Protein AF-A0A9X2QAL1-F1 (afdb_monomer_lite)

Secondary structure (DSSP, 8-state):
-EEEEETTEEEEEEE-S-HHHHHHHHHHHHHT--SS-EEEEEEEEETTEEEEEEEESSHHHHHHHHHHHHHHHHTTTT-

Foldseek 3Di:
DDWDFDQFKIKDKDFDPDPVVVVVLVCVLVVVDPDPFKDFPDWDDDNRMIMTMIGGPGSVVSVVSSVVSCVSCVVVVVD

Organism: NCBI:txid146919

pLDDT: mean 78.88, std 10.32, range [42.81, 88.94]

Sequence (79 aa):
MDITRQPNSTRVSFTTEGSQEACDLFEEIVDHRIGTDFKVIHFSSDGNTYEILLEFEDAWYSQEYAEIAREKFSSVEAQ

Radius of gyration: 11.88 Å; chains: 1; bounding box: 27×19×32 Å

Structure (mmCIF, N/CA/C/O backbone):
data_AF-A0A9X2QAL1-F1
#
_entry.id   AF-A0A9X2QAL1-F1
#
loop_
_atom_site.group_PDB
_atom_site.id
_atom_site.type_symbol
_atom_site.label_atom_id
_atom_site.label_alt_id
_atom_site.label_comp_id
_atom_site.label_asym_id
_atom_site.label_entity_id
_atom_site.label_seq_id
_atom_site.pdbx_PDB_ins_code
_atom_site.Cartn_x
_atom_site.Cartn_y
_atom_site.Cartn_z
_atom_site.occupancy
_atom_site.B_iso_or_equiv
_atom_site.auth_seq_id
_atom_site.auth_comp_id
_atom_site.auth_asym_id
_atom_site.auth_atom_id
_atom_site.pdbx_PDB_model_num
ATOM 1 N N . MET A 1 1 ? 1.474 0.656 11.893 1.00 80.44 1 MET A N 1
ATOM 2 C CA . MET A 1 1 ? 1.518 0.376 10.432 1.00 80.44 1 MET A CA 1
ATOM 3 C C . MET A 1 1 ? 2.623 -0.641 10.106 1.00 80.44 1 MET A C 1
ATOM 5 O O . MET A 1 1 ? 3.647 -0.622 10.780 1.00 80.44 1 MET A O 1
ATOM 9 N N . ASP A 1 2 ? 2.455 -1.475 9.072 1.00 86.94 2 ASP A N 1
ATOM 10 C CA . ASP A 1 2 ? 3.496 -2.332 8.473 1.00 86.94 2 ASP A CA 1
ATOM 11 C C . ASP A 1 2 ? 3.757 -1.953 7.000 1.00 86.94 2 ASP A C 1
ATOM 13 O O . ASP A 1 2 ? 2.819 -1.711 6.239 1.00 86.94 2 ASP A O 1
ATOM 17 N N . ILE A 1 3 ? 5.030 -1.891 6.593 1.00 86.94 3 ILE A N 1
ATOM 18 C CA . ILE A 1 3 ? 5.432 -1.690 5.193 1.00 86.94 3 ILE A CA 1
ATOM 19 C C . ILE A 1 3 ? 6.420 -2.789 4.826 1.00 86.94 3 ILE A C 1
ATOM 21 O O . ILE A 1 3 ? 7.537 -2.835 5.345 1.00 86.94 3 ILE A O 1
ATOM 25 N N . THR A 1 4 ? 6.034 -3.632 3.876 1.00 88.75 4 THR A N 1
ATOM 26 C CA . THR A 1 4 ? 6.878 -4.705 3.357 1.00 88.75 4 THR A CA 1
ATOM 27 C C . THR A 1 4 ? 7.279 -4.392 1.919 1.00 88.75 4 THR A C 1
ATOM 29 O O . THR A 1 4 ? 6.449 -4.391 1.008 1.00 88.75 4 THR A O 1
ATOM 32 N N . ARG A 1 5 ? 8.577 -4.153 1.704 1.00 86.25 5 ARG A N 1
ATOM 33 C CA . ARG A 1 5 ? 9.157 -3.925 0.376 1.00 86.25 5 ARG A CA 1
ATOM 34 C C . ARG A 1 5 ? 9.609 -5.240 -0.256 1.00 86.25 5 ARG A C 1
ATOM 36 O O . ARG A 1 5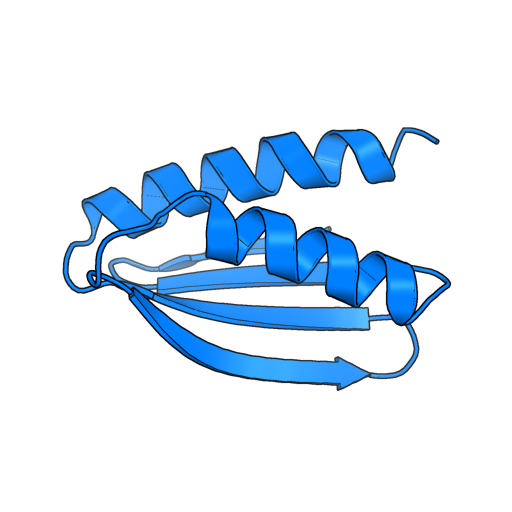 ? 10.282 -6.053 0.376 1.00 86.25 5 ARG A O 1
ATOM 43 N N . GLN A 1 6 ? 9.310 -5.391 -1.534 1.00 85.81 6 GLN A N 1
ATOM 44 C CA . GLN A 1 6 ? 9.862 -6.395 -2.437 1.00 85.81 6 GLN A CA 1
ATOM 45 C C . GLN A 1 6 ? 10.520 -5.673 -3.627 1.00 85.81 6 GLN A C 1
ATOM 47 O O . GLN A 1 6 ? 10.351 -4.462 -3.760 1.00 85.81 6 GLN A O 1
ATOM 52 N N . PRO A 1 7 ? 11.289 -6.366 -4.491 1.00 83.56 7 PRO A N 1
ATOM 53 C CA . PRO A 1 7 ? 12.047 -5.716 -5.558 1.00 83.56 7 PRO A CA 1
ATOM 54 C C . PRO A 1 7 ? 11.200 -4.769 -6.404 1.00 83.56 7 PRO A C 1
ATOM 56 O O . PRO A 1 7 ? 11.579 -3.619 -6.541 1.00 83.56 7 PRO A O 1
ATOM 59 N N . ASN A 1 8 ? 10.026 -5.214 -6.856 1.00 86.50 8 ASN A N 1
ATOM 60 C CA . ASN A 1 8 ? 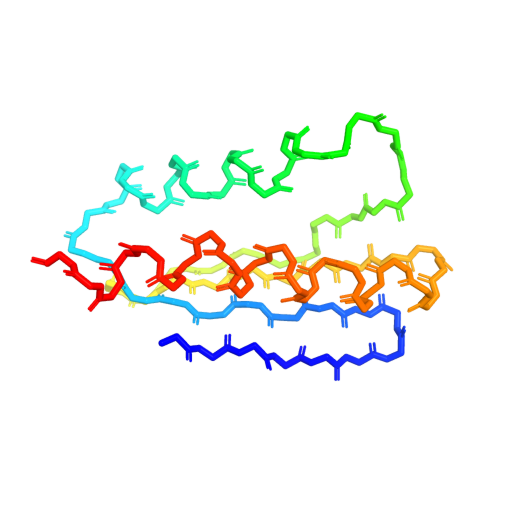9.134 -4.450 -7.733 1.00 86.50 8 ASN A CA 1
ATOM 61 C C . ASN A 1 8 ? 7.752 -4.234 -7.114 1.00 86.50 8 ASN A C 1
ATOM 63 O O . ASN A 1 8 ? 6.792 -3.954 -7.822 1.00 86.50 8 ASN A O 1
ATOM 67 N N . SER A 1 9 ? 7.605 -4.417 -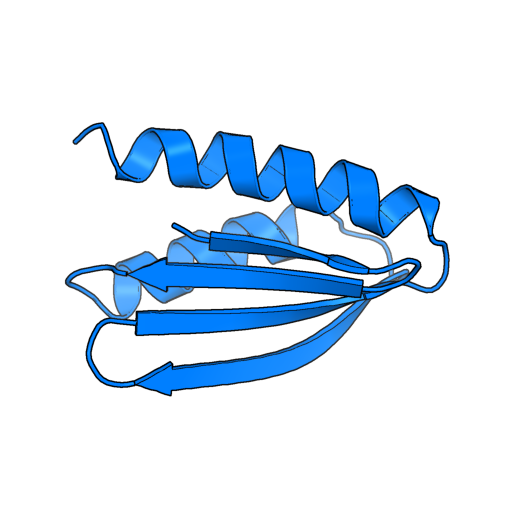5.805 1.00 87.56 9 SER A N 1
ATOM 68 C CA . SER A 1 9 ? 6.315 -4.207 -5.162 1.00 87.56 9 SER A CA 1
ATOM 69 C C . SER A 1 9 ? 6.462 -3.715 -3.738 1.00 87.56 9 SER A C 1
ATOM 71 O O . SER A 1 9 ? 7.440 -4.005 -3.048 1.00 87.56 9 SER A O 1
ATOM 73 N N . THR A 1 10 ? 5.468 -2.959 -3.299 1.00 88.12 10 THR A N 1
ATOM 74 C CA . THR A 1 10 ? 5.393 -2.435 -1.941 1.00 88.12 10 THR A CA 1
ATOM 75 C C . THR A 1 10 ? 4.024 -2.769 -1.390 1.00 88.12 10 THR A C 1
ATOM 77 O O . THR A 1 10 ? 2.999 -2.379 -1.950 1.00 88.12 10 THR A O 1
ATOM 80 N N . ARG A 1 11 ? 4.020 -3.523 -0.292 1.00 88.94 11 ARG A N 1
ATOM 81 C CA . ARG A 1 11 ? 2.832 -3.793 0.509 1.00 88.94 11 ARG A CA 1
ATOM 82 C C . ARG A 1 11 ? 2.798 -2.796 1.651 1.00 88.94 11 ARG A C 1
ATOM 84 O O . ARG A 1 11 ? 3.782 -2.677 2.381 1.00 88.94 11 ARG A O 1
ATOM 91 N N . VAL A 1 12 ? 1.671 -2.124 1.815 1.00 87.31 12 VAL A N 1
ATOM 92 C CA . VAL A 1 12 ? 1.418 -1.249 2.955 1.00 87.31 12 VAL A CA 1
ATOM 93 C C . VAL A 1 12 ? 0.170 -1.749 3.658 1.00 87.31 12 VAL A C 1
ATOM 95 O O . VAL A 1 12 ? -0.874 -1.905 3.028 1.00 87.31 12 VAL A O 1
ATOM 98 N N . SER A 1 13 ? 0.292 -2.001 4.956 1.00 87.94 13 SER A N 1
ATOM 99 C CA . SER A 1 13 ? -0.806 -2.427 5.813 1.00 87.94 13 SER A CA 1
ATOM 100 C C . SER A 1 13 ? -0.931 -1.452 6.982 1.00 87.94 13 SER A C 1
ATOM 102 O O . SER A 1 13 ? 0.031 -1.188 7.707 1.00 87.94 13 SER A O 1
ATOM 104 N N . PHE A 1 14 ? -2.117 -0.895 7.185 1.00 84.69 14 PHE A N 1
ATOM 105 C CA . PHE A 1 14 ? -2.373 0.101 8.222 1.00 84.69 14 PHE A CA 1
ATOM 106 C C . PHE A 1 14 ? -3.736 -0.129 8.867 1.00 84.69 14 PHE A C 1
ATOM 108 O O . PHE A 1 14 ? -4.597 -0.797 8.302 1.00 84.69 14 PHE A O 1
ATOM 115 N N . THR A 1 15 ? -3.923 0.403 10.072 1.00 85.62 15 THR A N 1
ATOM 116 C CA . THR A 1 15 ? -5.187 0.299 10.802 1.00 85.62 15 THR A CA 1
ATOM 117 C C . THR A 1 15 ? -5.717 1.702 11.037 1.00 85.62 15 THR A C 1
ATOM 119 O O . THR A 1 15 ? -4.962 2.556 11.489 1.00 85.62 15 THR A O 1
ATOM 122 N N . THR A 1 16 ? -6.991 1.929 10.738 1.00 82.25 16 THR A N 1
ATOM 123 C CA . THR A 1 16 ? -7.687 3.196 11.001 1.00 82.25 16 THR A CA 1
ATOM 124 C C . THR A 1 16 ? -9.102 2.920 11.501 1.00 82.25 16 THR A C 1
ATOM 126 O O . THR A 1 16 ? -9.692 1.883 11.194 1.00 82.25 16 THR A O 1
ATOM 129 N N . GLU A 1 17 ? -9.648 3.832 12.306 1.00 80.31 17 GLU A N 1
ATOM 130 C CA . GLU A 1 17 ? -10.989 3.718 12.883 1.00 80.31 17 GLU A CA 1
ATOM 131 C C . GLU A 1 17 ? -12.114 3.947 11.860 1.00 80.31 17 GLU A C 1
ATOM 133 O O . GLU A 1 17 ? -13.263 3.587 12.128 1.00 80.31 17 GLU A O 1
ATOM 138 N N . GLY A 1 18 ? -11.809 4.514 10.686 1.00 79.69 18 GLY A N 1
ATOM 139 C CA . GLY A 1 18 ? -12.811 4.887 9.691 1.00 79.69 18 GLY A CA 1
ATOM 140 C C . GLY A 1 18 ? -12.416 4.527 8.264 1.00 79.69 18 GLY A C 1
ATOM 141 O O . GLY A 1 18 ? -11.304 4.785 7.817 1.00 79.69 18 GLY A O 1
ATOM 142 N N . SER A 1 19 ? -13.373 3.997 7.500 1.00 79.44 19 SER A N 1
ATOM 143 C CA . SER A 1 19 ? -13.167 3.692 6.079 1.00 79.44 19 SER A CA 1
ATOM 144 C C . SER A 1 19 ? -12.913 4.936 5.227 1.00 79.44 19 SER A C 1
ATOM 146 O O . SER A 1 19 ? -12.275 4.830 4.189 1.00 79.44 19 SER A O 1
ATOM 148 N N . GLN A 1 20 ? -13.396 6.105 5.662 1.00 82.44 20 GLN A N 1
ATOM 149 C CA . GLN A 1 20 ? -13.145 7.374 4.979 1.00 82.44 20 GLN A CA 1
ATOM 150 C C . GLN A 1 20 ? -11.671 7.777 5.090 1.00 82.44 20 GLN A C 1
ATOM 152 O O . GLN A 1 20 ? -11.036 7.988 4.069 1.00 82.44 20 GLN A O 1
ATOM 157 N N . GLU A 1 21 ? -11.105 7.754 6.298 1.00 81.88 21 GLU A N 1
ATOM 158 C CA . GLU A 1 21 ? -9.681 8.037 6.515 1.00 81.88 21 GLU A CA 1
ATOM 159 C C . GLU A 1 21 ? -8.786 7.057 5.737 1.00 81.88 21 GLU A C 1
ATOM 161 O O . GLU A 1 21 ? -7.784 7.459 5.149 1.00 81.88 21 GLU A O 1
ATOM 166 N N . ALA A 1 22 ? -9.183 5.780 5.646 1.00 79.88 22 ALA A N 1
ATOM 167 C CA . ALA A 1 22 ? -8.486 4.810 4.802 1.00 79.88 22 ALA A CA 1
ATOM 168 C C . ALA A 1 22 ? -8.512 5.181 3.312 1.00 79.88 22 ALA A C 1
ATOM 170 O O . ALA A 1 22 ? -7.507 5.006 2.622 1.00 79.88 22 ALA A O 1
ATOM 171 N N . CYS A 1 23 ? -9.654 5.665 2.815 1.00 80.31 23 CYS A N 1
ATOM 172 C CA . CYS A 1 23 ? -9.795 6.133 1.440 1.00 80.31 23 CYS A CA 1
ATOM 173 C C . CYS A 1 23 ? -8.963 7.394 1.185 1.00 80.31 23 CYS A C 1
ATOM 175 O O . CYS A 1 23 ? -8.235 7.417 0.200 1.00 80.31 23 CYS A O 1
ATOM 177 N N . ASP A 1 24 ? -8.992 8.377 2.087 1.00 83.31 24 ASP A N 1
ATOM 178 C CA . ASP A 1 24 ? -8.207 9.610 1.955 1.00 83.31 24 ASP A CA 1
ATOM 179 C C . ASP A 1 24 ? -6.696 9.306 1.908 1.00 83.31 24 ASP A C 1
ATOM 181 O O . ASP A 1 24 ? -5.983 9.779 1.023 1.00 83.31 24 ASP A O 1
ATOM 185 N N . LEU A 1 25 ? -6.209 8.424 2.792 1.00 77.94 25 LEU A N 1
ATOM 186 C CA . LEU A 1 25 ? -4.807 7.987 2.804 1.00 77.94 25 LEU A CA 1
ATOM 187 C C . LEU A 1 25 ? -4.427 7.220 1.532 1.00 77.94 25 LEU A C 1
ATOM 189 O O . LEU A 1 25 ? -3.328 7.389 1.004 1.00 77.94 25 LEU A O 1
ATOM 193 N N . PHE A 1 26 ? -5.330 6.382 1.019 1.00 78.38 26 PHE A N 1
ATOM 194 C CA . PHE A 1 26 ? -5.134 5.689 -0.252 1.00 78.38 26 PHE A CA 1
ATOM 195 C C . PHE A 1 26 ? -5.026 6.678 -1.416 1.00 78.38 26 PHE A C 1
ATOM 197 O O . PHE A 1 26 ? -4.109 6.565 -2.231 1.00 78.38 26 PHE A O 1
ATOM 204 N N . GLU A 1 27 ? -5.938 7.647 -1.485 1.00 79.31 27 GLU A N 1
ATOM 205 C CA . GLU A 1 27 ? -5.936 8.673 -2.521 1.00 79.31 27 GLU A CA 1
ATOM 206 C C . GLU A 1 27 ? -4.648 9.492 -2.469 1.00 79.31 27 GLU A C 1
ATOM 208 O O . GLU A 1 27 ? -4.014 9.652 -3.503 1.00 79.31 27 GLU A O 1
ATOM 213 N N . GLU A 1 28 ? -4.167 9.900 -1.293 1.00 76.94 28 GLU A N 1
ATOM 214 C CA . GLU A 1 28 ? -2.893 10.621 -1.178 1.00 76.94 28 GLU A CA 1
ATOM 215 C C . GLU A 1 28 ? -1.683 9.825 -1.698 1.00 76.94 28 GLU A C 1
ATOM 217 O O . GLU A 1 28 ? -0.766 10.406 -2.282 1.00 76.94 28 GLU A O 1
ATOM 222 N N . ILE A 1 29 ? -1.665 8.502 -1.502 1.00 71.31 29 ILE A N 1
ATOM 223 C CA . ILE A 1 29 ? -0.579 7.617 -1.960 1.00 71.31 29 ILE A CA 1
ATOM 224 C C . ILE A 1 29 ? -0.629 7.420 -3.474 1.00 71.31 29 ILE A C 1
ATOM 226 O O . ILE A 1 29 ? 0.405 7.406 -4.147 1.00 71.31 29 ILE A O 1
ATOM 230 N N . VAL A 1 30 ? -1.831 7.234 -4.014 1.00 72.19 30 VAL A N 1
ATOM 231 C CA . VAL A 1 30 ? -2.050 6.981 -5.440 1.00 72.19 30 VAL A CA 1
ATOM 232 C C . VAL A 1 30 ? -1.921 8.273 -6.254 1.00 72.19 30 VAL A C 1
ATOM 234 O O . VAL A 1 30 ? -1.352 8.242 -7.344 1.00 72.19 30 VAL A O 1
ATOM 237 N N . ASP A 1 31 ? -2.363 9.4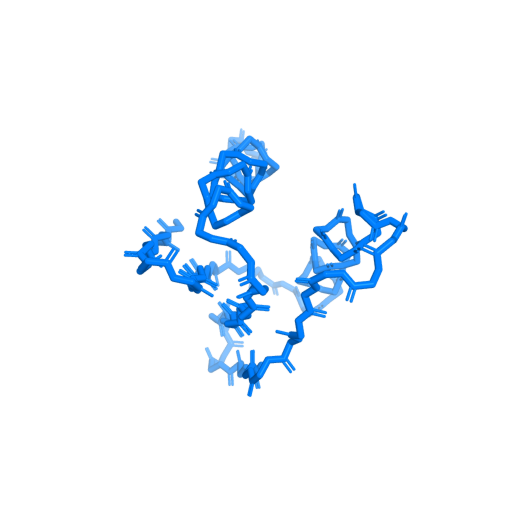11 -5.717 1.00 72.31 31 ASP A N 1
ATOM 238 C CA . ASP A 1 31 ? -2.296 10.732 -6.354 1.00 72.31 31 ASP A CA 1
ATOM 239 C C . ASP A 1 31 ? -0.862 11.288 -6.405 1.00 72.31 31 ASP A C 1
ATOM 241 O O . ASP A 1 31 ? -0.491 11.958 -7.370 1.00 72.31 31 ASP A O 1
ATOM 245 N N . HIS A 1 32 ? 0.006 10.921 -5.445 1.00 64.69 32 HIS A N 1
ATOM 246 C CA . HIS A 1 32 ? 1.403 11.382 -5.406 1.00 64.69 32 HIS A CA 1
ATOM 247 C C . HIS A 1 32 ? 2.268 10.961 -6.610 1.00 64.69 32 HIS A C 1
ATOM 249 O O . HIS A 1 32 ? 3.394 11.450 -6.733 1.00 64.69 32 HIS A O 1
ATOM 255 N N . ARG A 1 33 ? 1.771 10.124 -7.538 1.00 57.47 33 ARG A N 1
ATOM 256 C CA . ARG A 1 33 ? 2.378 9.953 -8.869 1.00 57.47 33 ARG A CA 1
ATOM 257 C C . ARG A 1 33 ? 1.345 9.901 -9.990 1.00 57.47 33 ARG A C 1
ATOM 259 O O . ARG A 1 33 ? 0.913 8.841 -10.439 1.00 57.47 33 ARG A O 1
ATOM 266 N N . ILE A 1 34 ? 1.082 11.071 -10.561 1.00 50.19 34 ILE A N 1
ATOM 267 C CA . ILE A 1 34 ? 0.577 11.196 -11.929 1.00 50.19 34 ILE A CA 1
ATOM 268 C C . ILE A 1 34 ? 1.695 10.770 -12.895 1.00 50.19 34 ILE A C 1
ATOM 270 O O . ILE A 1 34 ? 2.564 11.564 -13.250 1.00 50.19 34 ILE A O 1
ATOM 274 N N . GLY A 1 35 ? 1.682 9.498 -13.300 1.00 55.59 35 GLY A N 1
ATOM 275 C CA . GLY A 1 35 ? 2.583 8.966 -14.324 1.00 55.59 35 GLY A CA 1
ATOM 276 C C . GLY A 1 35 ? 2.760 7.452 -14.251 1.00 55.59 35 GLY A C 1
ATOM 277 O O . GLY A 1 35 ? 3.822 7.002 -13.872 1.00 55.59 35 GLY A O 1
ATOM 278 N N . THR A 1 36 ? 1.707 6.692 -14.570 1.00 58.00 36 THR A N 1
ATOM 279 C CA . THR A 1 36 ? 1.683 5.351 -15.217 1.00 58.00 36 THR A CA 1
ATOM 280 C C . THR A 1 36 ? 2.574 4.162 -14.789 1.00 58.00 36 THR A C 1
ATOM 282 O O . THR A 1 36 ? 2.242 3.058 -15.208 1.00 58.00 36 THR A O 1
ATOM 285 N N . ASP A 1 37 ? 3.614 4.288 -13.965 1.00 72.69 37 ASP A N 1
ATOM 286 C CA . ASP A 1 37 ? 4.604 3.214 -13.724 1.00 72.69 37 ASP A CA 1
ATOM 287 C C . ASP A 1 37 ? 4.238 2.228 -12.592 1.00 72.69 37 ASP A C 1
ATOM 289 O O . ASP A 1 37 ? 5.072 1.422 -12.163 1.00 72.69 37 ASP A O 1
ATOM 293 N N . PHE A 1 38 ? 3.003 2.279 -12.076 1.00 77.06 38 PHE A N 1
ATOM 294 C CA . PHE A 1 38 ? 2.539 1.350 -11.044 1.00 77.06 38 PHE A CA 1
ATOM 295 C C . PHE A 1 38 ? 1.116 0.838 -11.261 1.00 77.06 38 PHE A C 1
ATOM 297 O O . PHE A 1 38 ? 0.272 1.473 -11.895 1.00 77.06 38 PHE A O 1
ATOM 304 N N . LYS A 1 39 ? 0.842 -0.336 -10.691 1.00 81.69 39 LYS A N 1
ATOM 305 C CA . LYS A 1 39 ? -0.466 -0.987 -10.670 1.00 81.69 39 LYS A CA 1
ATOM 306 C C . LYS A 1 39 ? -0.842 -1.325 -9.239 1.00 81.69 39 LYS A C 1
ATOM 308 O O . LYS A 1 39 ? -0.067 -1.942 -8.512 1.00 81.69 39 LYS A O 1
ATOM 313 N N . VAL A 1 40 ? -2.063 -0.973 -8.854 1.00 81.56 40 VAL A N 1
ATOM 314 C CA . VAL A 1 40 ? -2.676 -1.519 -7.641 1.00 81.56 40 VAL A CA 1
ATOM 315 C C . VAL A 1 40 ? -3.101 -2.948 -7.964 1.00 81.56 40 VAL A C 1
ATOM 317 O O . VAL A 1 40 ? -4.004 -3.152 -8.774 1.00 81.56 40 VAL A O 1
ATOM 320 N N . ILE A 1 41 ? -2.425 -3.936 -7.378 1.00 82.56 41 ILE A N 1
ATOM 321 C CA . ILE A 1 41 ? -2.699 -5.357 -7.651 1.00 82.56 41 ILE A CA 1
ATOM 322 C C . ILE A 1 41 ? -3.512 -6.026 -6.544 1.00 82.56 41 ILE A C 1
ATOM 324 O O . ILE A 1 41 ? -4.131 -7.060 -6.786 1.00 82.56 41 ILE A O 1
ATOM 328 N N . HIS A 1 42 ? -3.554 -5.432 -5.349 1.00 82.94 42 HIS A N 1
ATOM 329 C CA . HIS A 1 42 ? -4.386 -5.919 -4.252 1.00 82.94 42 HIS A CA 1
ATOM 330 C C . HIS A 1 42 ? -4.857 -4.770 -3.365 1.00 82.94 42 HIS A C 1
ATOM 332 O O . HIS A 1 42 ? -4.067 -3.896 -3.005 1.00 82.94 42 HIS A O 1
ATOM 338 N N . PHE A 1 43 ? -6.137 -4.810 -3.003 1.00 82.56 43 PHE A N 1
ATOM 339 C CA . PHE A 1 43 ? -6.733 -3.985 -1.960 1.00 82.56 43 PHE A CA 1
ATOM 340 C C . PHE A 1 43 ? -7.637 -4.875 -1.110 1.00 82.56 43 PHE A C 1
ATOM 342 O O . PHE A 1 43 ? -8.537 -5.532 -1.640 1.00 82.56 43 PHE A O 1
ATOM 349 N N . SER A 1 44 ? -7.401 -4.910 0.197 1.00 83.88 44 SER A N 1
ATOM 350 C CA . SER A 1 44 ? -8.259 -5.639 1.133 1.00 83.88 44 S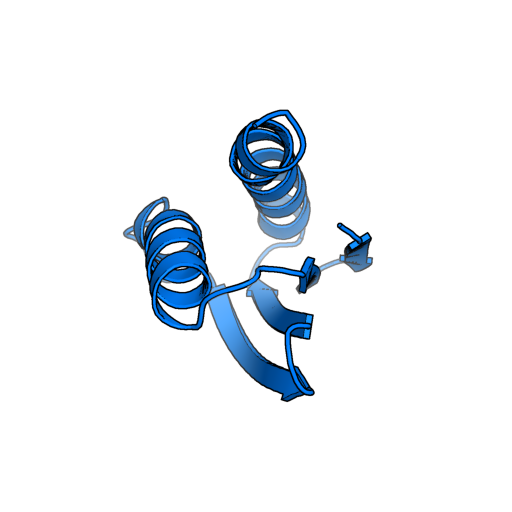ER A CA 1
ATOM 351 C C . SER A 1 44 ? -8.464 -4.865 2.419 1.00 83.88 44 SER A C 1
ATOM 353 O O . SER A 1 44 ? -7.545 -4.209 2.904 1.00 83.88 44 SER A O 1
ATOM 355 N N . SER A 1 45 ? -9.653 -5.014 2.994 1.00 86.38 45 SER A N 1
ATOM 356 C CA . SER A 1 45 ? -9.972 -4.573 4.344 1.00 86.38 45 SER A CA 1
ATOM 357 C C . SER A 1 45 ? -10.433 -5.760 5.190 1.00 86.38 45 SER A C 1
ATOM 359 O O . SER A 1 45 ? -11.228 -6.586 4.740 1.00 86.38 45 SER A O 1
ATOM 361 N N . ASP A 1 46 ? -9.923 -5.846 6.415 1.00 87.25 46 ASP A N 1
ATOM 362 C CA . ASP A 1 46 ? -10.359 -6.779 7.453 1.00 87.25 46 ASP A CA 1
ATOM 363 C C . ASP A 1 46 ? -10.644 -5.979 8.729 1.00 87.25 46 ASP A C 1
ATOM 365 O O . ASP A 1 46 ? -9.739 -5.525 9.432 1.00 87.25 46 ASP A O 1
ATOM 369 N N . GLY A 1 47 ? -11.928 -5.709 8.976 1.00 86.75 47 GLY A N 1
ATOM 370 C CA . GLY A 1 47 ? -12.351 -4.783 10.024 1.00 86.75 47 GLY A CA 1
ATOM 371 C C . GLY A 1 47 ? -11.756 -3.388 9.816 1.00 86.75 47 GLY A C 1
ATOM 372 O O . GLY A 1 47 ? -12.077 -2.710 8.844 1.00 86.75 47 GLY A O 1
ATOM 373 N N . ASN A 1 48 ? -10.880 -2.985 10.734 1.00 86.81 48 ASN A N 1
ATOM 374 C CA . ASN A 1 48 ? -10.200 -1.689 10.713 1.00 86.81 48 ASN A CA 1
ATOM 375 C C . ASN A 1 48 ? -8.809 -1.752 10.070 1.00 86.81 48 ASN A C 1
ATOM 377 O O . ASN A 1 48 ? -8.121 -0.736 10.011 1.00 86.81 48 ASN A O 1
ATOM 381 N N . THR A 1 49 ? -8.371 -2.929 9.621 1.00 86.25 49 THR A N 1
ATOM 382 C CA . THR A 1 49 ? -7.080 -3.117 8.962 1.00 86.25 49 THR A CA 1
ATOM 383 C C . THR A 1 49 ? -7.254 -3.061 7.454 1.00 86.25 49 THR A C 1
ATOM 385 O O . THR A 1 49 ? -8.060 -3.788 6.882 1.00 86.25 49 THR A O 1
ATOM 388 N N . TYR A 1 50 ? -6.465 -2.213 6.813 1.00 87.19 50 TYR A N 1
ATOM 389 C CA . TYR A 1 50 ? -6.449 -1.986 5.379 1.00 87.19 50 TYR A CA 1
ATOM 390 C C . TYR A 1 50 ? -5.092 -2.368 4.824 1.00 87.19 50 TYR A C 1
ATOM 392 O O . TYR A 1 50 ? -4.055 -2.185 5.463 1.00 87.19 50 TYR A O 1
ATOM 400 N N . GLU A 1 51 ? -5.109 -2.900 3.614 1.00 88.19 51 GLU A N 1
ATOM 401 C CA . GLU A 1 51 ? -3.917 -3.332 2.922 1.00 88.19 51 GLU A CA 1
ATOM 402 C C . GLU A 1 51 ? -3.975 -2.955 1.454 1.00 88.19 51 GLU A C 1
ATOM 404 O O . GLU A 1 51 ? -4.971 -3.201 0.772 1.00 88.19 51 GLU A O 1
ATOM 409 N N . ILE A 1 52 ? -2.857 -2.425 0.973 1.00 86.88 52 ILE A N 1
ATOM 410 C CA . ILE A 1 52 ? -2.619 -2.129 -0.428 1.00 86.88 52 ILE A CA 1
ATOM 411 C C . ILE A 1 52 ? -1.322 -2.799 -0.878 1.00 86.88 52 ILE A C 1
ATOM 413 O O . ILE A 1 52 ? -0.297 -2.746 -0.195 1.00 86.88 52 ILE A O 1
ATOM 417 N N . LEU A 1 53 ? -1.368 -3.424 -2.051 1.00 88.00 53 LEU A N 1
ATOM 418 C CA . LEU A 1 53 ? -0.190 -3.911 -2.753 1.00 88.00 53 LEU A CA 1
ATOM 419 C C . LEU A 1 53 ? -0.044 -3.163 -4.072 1.00 88.00 53 LEU A C 1
ATOM 421 O O . LEU A 1 53 ? -0.899 -3.256 -4.959 1.00 88.00 53 LEU A O 1
ATOM 425 N N . LEU A 1 54 ? 1.069 -2.449 -4.183 1.00 86.19 54 LEU A N 1
ATOM 426 C CA . LEU A 1 54 ? 1.478 -1.735 -5.381 1.00 86.19 54 LEU A CA 1
ATOM 427 C C . LEU A 1 54 ? 2.575 -2.531 -6.080 1.00 86.19 54 LEU A C 1
ATOM 429 O O . LEU A 1 54 ? 3.539 -2.938 -5.436 1.00 86.19 54 LEU A O 1
ATOM 433 N N . GLU A 1 55 ? 2.429 -2.744 -7.382 1.00 87.00 55 GLU A N 1
ATOM 434 C CA . GLU A 1 55 ? 3.459 -3.300 -8.258 1.00 87.00 55 GLU A CA 1
ATOM 435 C C . GLU A 1 55 ? 3.995 -2.198 -9.170 1.00 87.00 55 GLU A C 1
ATOM 437 O O . GLU A 1 55 ? 3.219 -1.418 -9.714 1.00 87.00 55 GLU A O 1
ATOM 442 N N . PHE A 1 56 ? 5.310 -2.142 -9.335 1.00 85.25 56 PHE A N 1
ATOM 443 C CA . PHE A 1 56 ? 6.028 -1.126 -10.093 1.00 85.25 56 PHE A CA 1
ATOM 444 C C . PHE A 1 56 ? 6.769 -1.766 -11.262 1.00 85.25 56 PHE A C 1
ATOM 446 O O . PHE A 1 56 ? 7.271 -2.886 -11.144 1.00 85.25 56 PHE A O 1
ATOM 453 N N . GLU A 1 57 ? 6.890 -1.046 -12.377 1.00 83.88 57 GLU A N 1
ATOM 454 C CA . GLU A 1 57 ? 7.711 -1.510 -13.504 1.00 83.88 57 GLU A CA 1
ATOM 455 C C . GLU A 1 57 ? 9.212 -1.500 -13.167 1.00 83.88 57 GLU A C 1
ATOM 457 O O . GLU A 1 57 ? 9.946 -2.397 -13.587 1.00 83.88 57 GLU A O 1
ATOM 462 N N . ASP A 1 58 ? 9.654 -0.534 -12.352 1.00 82.25 58 ASP A N 1
ATOM 463 C CA . ASP A 1 58 ? 11.038 -0.407 -11.888 1.00 82.25 58 ASP A CA 1
ATOM 464 C C . ASP A 1 58 ? 11.152 -0.564 -10.364 1.00 82.25 58 ASP A C 1
ATOM 466 O O . ASP A 1 58 ? 10.376 -0.004 -9.581 1.00 82.25 58 ASP A O 1
ATOM 470 N N . ALA A 1 59 ? 12.177 -1.301 -9.935 1.00 81.12 59 ALA A N 1
ATOM 471 C CA . ALA A 1 59 ? 12.470 -1.558 -8.534 1.00 81.12 59 ALA A CA 1
ATOM 472 C C . ALA A 1 59 ? 12.796 -0.299 -7.722 1.00 81.12 59 ALA A C 1
ATOM 474 O O . ALA A 1 59 ? 12.614 -0.280 -6.498 1.00 81.12 59 ALA A O 1
ATOM 475 N N . TRP A 1 60 ? 13.295 0.747 -8.378 1.00 82.19 60 TRP A N 1
ATOM 476 C CA . TRP A 1 60 ? 13.590 2.037 -7.769 1.00 82.19 60 TRP A CA 1
ATOM 477 C C . TRP A 1 60 ? 12.325 2.689 -7.200 1.00 82.19 60 TRP A C 1
ATOM 479 O O . TRP A 1 60 ? 12.343 3.186 -6.072 1.00 82.19 60 TRP A O 1
ATOM 489 N N . TYR A 1 61 ? 11.194 2.572 -7.904 1.00 78.75 61 TYR A N 1
ATOM 490 C CA . TYR A 1 61 ? 9.919 3.129 -7.452 1.00 78.75 61 TYR A CA 1
ATOM 491 C C . TYR A 1 61 ? 9.382 2.455 -6.187 1.00 78.75 61 TYR A C 1
ATOM 493 O O . TYR A 1 61 ? 8.779 3.137 -5.359 1.00 78.75 61 TYR A O 1
ATOM 501 N N . SER A 1 62 ? 9.660 1.159 -5.979 1.00 80.44 62 SER A N 1
ATOM 502 C CA . SER A 1 62 ? 9.259 0.456 -4.747 1.00 80.44 62 SER A CA 1
ATOM 503 C C . SER A 1 62 ? 9.849 1.105 -3.491 1.00 80.44 62 SER A C 1
ATOM 505 O O . SER A 1 62 ? 9.193 1.160 -2.449 1.00 80.44 62 SER A O 1
ATOM 507 N N . GLN A 1 63 ? 11.080 1.623 -3.593 1.00 82.50 63 GLN A N 1
ATOM 508 C CA . GLN A 1 63 ? 11.764 2.276 -2.484 1.00 82.50 63 GLN A CA 1
ATOM 509 C C . GLN A 1 63 ? 11.136 3.624 -2.167 1.00 82.50 63 GLN A C 1
ATOM 511 O O . GLN A 1 63 ? 10.747 3.855 -1.026 1.00 82.50 63 GLN A O 1
ATOM 516 N N . GLU A 1 64 ? 10.996 4.477 -3.179 1.00 82.25 64 GLU A N 1
ATOM 517 C CA . GLU A 1 64 ? 10.433 5.808 -2.977 1.00 82.25 64 GLU A CA 1
ATOM 518 C C . GLU A 1 64 ? 8.991 5.733 -2.460 1.00 82.25 64 GLU A C 1
ATOM 520 O O . GLU A 1 64 ? 8.616 6.486 -1.566 1.00 82.25 64 GLU A O 1
ATOM 525 N N . TYR A 1 65 ? 8.191 4.775 -2.943 1.00 78.75 65 TYR A N 1
ATOM 526 C CA . TYR A 1 65 ? 6.833 4.569 -2.433 1.00 78.75 65 TYR A CA 1
ATOM 527 C C . TYR A 1 65 ? 6.793 4.102 -0.981 1.00 78.75 65 TYR A C 1
ATOM 529 O O . TYR A 1 65 ? 5.910 4.518 -0.232 1.00 78.75 65 TYR A O 1
ATOM 537 N N . ALA A 1 66 ? 7.734 3.251 -0.567 1.00 81.94 66 ALA A N 1
ATOM 538 C CA . ALA A 1 66 ? 7.823 2.832 0.826 1.00 81.94 66 ALA A CA 1
ATOM 539 C C . ALA A 1 66 ? 8.159 4.018 1.748 1.00 81.94 66 ALA A C 1
ATOM 541 O O . ALA A 1 66 ? 7.622 4.101 2.851 1.00 81.94 66 ALA A O 1
ATOM 542 N N . GLU A 1 67 ? 9.007 4.948 1.299 1.00 84.75 67 GLU A N 1
ATOM 543 C CA . GLU A 1 67 ? 9.354 6.157 2.055 1.00 84.75 67 GLU A CA 1
ATOM 544 C C . GLU A 1 67 ? 8.187 7.152 2.120 1.00 84.75 67 GLU A C 1
ATOM 546 O O . GLU A 1 67 ? 7.871 7.631 3.209 1.00 84.75 67 GLU A O 1
ATOM 551 N N . ILE A 1 68 ? 7.479 7.380 1.007 1.00 80.94 68 ILE A N 1
ATOM 552 C CA . ILE A 1 68 ? 6.276 8.232 0.963 1.00 80.94 68 ILE A CA 1
ATOM 553 C C . ILE A 1 68 ? 5.187 7.682 1.883 1.00 80.94 68 ILE A C 1
ATOM 555 O O . ILE A 1 68 ? 4.649 8.417 2.710 1.00 80.94 68 ILE A O 1
ATOM 559 N N . ALA A 1 69 ? 4.883 6.383 1.779 1.00 80.19 69 ALA A N 1
ATOM 560 C CA . ALA A 1 69 ? 3.921 5.741 2.668 1.00 80.19 69 ALA A CA 1
ATOM 561 C C . ALA A 1 69 ? 4.346 5.937 4.129 1.00 80.19 69 ALA A C 1
ATOM 563 O O . ALA A 1 69 ? 3.548 6.350 4.967 1.00 80.19 69 ALA A O 1
ATOM 564 N N . ARG A 1 70 ? 5.630 5.731 4.436 1.00 83.38 70 ARG A N 1
ATOM 565 C CA . ARG A 1 70 ? 6.136 5.907 5.796 1.00 83.38 70 ARG A CA 1
ATOM 566 C C . ARG A 1 70 ? 5.967 7.334 6.315 1.00 83.38 70 ARG A C 1
ATOM 568 O O . ARG A 1 70 ? 5.573 7.490 7.466 1.00 83.38 70 ARG A O 1
ATOM 575 N N . GLU A 1 71 ? 6.238 8.347 5.499 1.00 82.50 71 GLU A N 1
ATOM 576 C CA . GLU A 1 71 ? 6.050 9.753 5.869 1.00 82.50 71 GLU A CA 1
ATOM 577 C C . GLU A 1 71 ? 4.572 10.069 6.135 1.00 82.50 71 GLU A C 1
ATOM 579 O O . GLU A 1 71 ? 4.231 10.588 7.198 1.00 82.50 71 GLU A O 1
ATOM 584 N N . LYS A 1 72 ? 3.688 9.679 5.211 1.00 75.75 72 LYS A N 1
ATOM 585 C CA . LYS A 1 72 ? 2.252 9.976 5.271 1.00 75.75 72 LYS A CA 1
ATOM 586 C C . LYS A 1 72 ? 1.561 9.312 6.459 1.00 75.75 72 LYS A C 1
ATOM 588 O O . LYS A 1 72 ? 0.863 9.972 7.223 1.00 75.75 72 LYS A O 1
ATOM 593 N N . PHE A 1 73 ? 1.810 8.025 6.675 1.00 71.56 73 PHE A N 1
ATOM 594 C CA . PHE A 1 73 ? 1.188 7.289 7.775 1.00 71.56 73 PHE A CA 1
ATOM 595 C C . PHE A 1 73 ? 1.851 7.547 9.136 1.00 71.56 73 PHE A C 1
ATOM 597 O O . PHE A 1 73 ? 1.198 7.375 10.163 1.00 71.56 73 PHE A O 1
ATOM 604 N N . SER A 1 74 ? 3.111 8.006 9.187 1.00 68.31 74 SER A N 1
ATOM 605 C CA . SER A 1 74 ? 3.734 8.417 10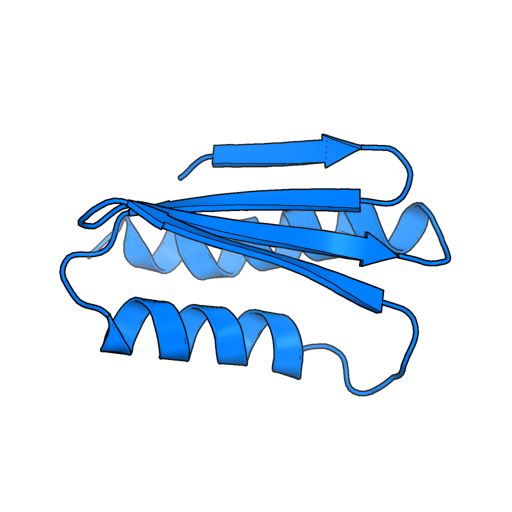.457 1.00 68.31 74 SER A CA 1
ATOM 606 C C . SER A 1 74 ? 3.047 9.636 11.080 1.00 68.31 74 SER A C 1
ATOM 608 O O . SER A 1 74 ? 3.178 9.839 12.286 1.00 68.31 74 SER A O 1
ATOM 610 N N . SER A 1 75 ? 2.339 10.454 10.294 1.00 60.22 75 SER A N 1
ATOM 611 C CA . SER A 1 75 ? 1.523 11.557 10.817 1.00 60.22 75 SER A CA 1
ATOM 612 C C . SER A 1 75 ? 0.187 11.101 11.409 1.00 60.22 75 SER A C 1
ATOM 614 O O . SER A 1 75 ? -0.370 11.827 12.227 1.00 60.22 75 SER A O 1
ATOM 616 N N . VAL A 1 76 ? -0.299 9.909 11.046 1.00 58.25 76 VAL A N 1
ATOM 617 C CA . VAL A 1 76 ? -1.577 9.354 11.525 1.00 58.25 76 VAL A CA 1
ATOM 618 C C . VAL A 1 76 ? -1.418 8.696 12.898 1.00 58.25 76 VAL A C 1
ATOM 620 O O . VAL A 1 76 ? -2.249 8.900 13.768 1.00 58.25 76 VAL A O 1
ATOM 623 N N . GLU A 1 77 ? -0.313 7.983 13.158 1.00 52.59 77 GLU A N 1
ATOM 624 C CA . GLU A 1 77 ? -0.063 7.353 14.475 1.00 52.59 77 GLU A CA 1
ATOM 625 C C . GLU A 1 77 ? 0.307 8.360 15.593 1.00 52.59 77 GLU A C 1
ATOM 627 O O . GLU A 1 77 ? 0.466 7.965 16.747 1.00 52.59 77 GLU A O 1
ATOM 632 N N . ALA A 1 78 ? 0.481 9.647 15.268 1.00 49.78 78 ALA A N 1
ATOM 633 C CA . ALA A 1 78 ? 0.846 10.706 16.216 1.00 49.78 78 ALA A CA 1
ATOM 634 C C . ALA A 1 78 ? -0.344 11.561 16.705 1.00 49.78 78 ALA A C 1
ATOM 636 O O . ALA A 1 78 ? -0.126 12.488 17.493 1.00 49.78 78 ALA A O 1
ATOM 637 N N . GLN A 1 79 ? -1.562 11.281 16.228 1.00 42.81 79 GLN A N 1
ATOM 638 C CA . GLN A 1 79 ? -2.815 11.934 16.636 1.00 42.81 79 GLN A CA 1
ATOM 639 C C . GLN A 1 79 ? -3.601 11.052 17.610 1.00 42.81 79 GLN A C 1
ATOM 641 O O . GLN A 1 79 ? -4.259 11.642 18.497 1.00 42.81 79 GLN A O 1
#